Protein AF-A0A923XKT1-F1 (afdb_monomer_lite)

Secondary structure (DSSP, 8-state):
-EEEEE-TTSSEEEEE--HHHHHHHHHHHHHHHT----SS-TTSS-S-SS-TTTTT-TTS--S-HHHHHHHHHTT-TTT---B--SSPPTTTT----HHHHHHHHHH----GGGTGGG--

Structure (mmCIF, N/CA/C/O backbone):
data_AF-A0A923XKT1-F1
#
_entry.id   AF-A0A923XKT1-F1
#
loop_
_atom_site.group_PDB
_atom_site.id
_atom_site.type_symbol
_atom_site.label_atom_id
_atom_site.label_alt_id
_atom_site.label_comp_id
_atom_site.label_asym_id
_atom_site.label_entity_id
_atom_site.label_seq_id
_atom_site.pdbx_PDB_ins_code
_atom_site.Cartn_x
_atom_site.Cartn_y
_atom_site.Cartn_z
_atom_site.occupancy
_atom_site.B_iso_or_equiv
_atom_site.auth_seq_id
_atom_site.auth_comp_id
_atom_site.auth_asym_id
_atom_site.auth_atom_id
_atom_site.pdbx_PDB_model_num
ATOM 1 N N . ASP A 1 1 ? -10.150 -11.483 0.895 1.00 87.38 1 ASP A N 1
ATOM 2 C CA . ASP A 1 1 ? -10.119 -10.029 0.600 1.00 87.38 1 ASP A CA 1
ATOM 3 C C . ASP A 1 1 ? -8.737 -9.401 0.604 1.00 87.38 1 ASP A C 1
ATOM 5 O O . ASP A 1 1 ? -8.561 -8.396 -0.065 1.00 87.38 1 ASP A O 1
ATOM 9 N N . LEU A 1 2 ? -7.760 -9.926 1.349 1.00 95.00 2 LEU A N 1
ATOM 10 C CA . LEU A 1 2 ? -6.404 -9.371 1.371 1.00 95.00 2 LEU A CA 1
ATOM 11 C C . LEU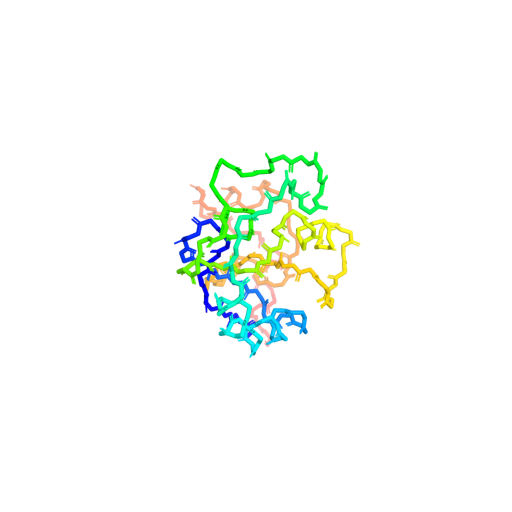 A 1 2 ? -5.487 -10.090 0.376 1.00 95.00 2 LEU A C 1
ATOM 13 O O . LEU A 1 2 ? -5.707 -11.259 0.056 1.00 95.00 2 LEU A O 1
ATOM 17 N N . VAL A 1 3 ? -4.458 -9.387 -0.087 1.00 96.81 3 VAL A N 1
ATOM 18 C CA . VAL A 1 3 ? -3.367 -9.923 -0.908 1.00 96.81 3 VAL A CA 1
ATOM 19 C C . VAL A 1 3 ? -2.024 -9.445 -0.395 1.00 96.81 3 VAL A C 1
ATOM 21 O O . VAL A 1 3 ? -1.913 -8.336 0.131 1.00 96.81 3 VAL A O 1
ATOM 24 N N . GLU A 1 4 ? -1.014 -10.285 -0.582 1.00 97.38 4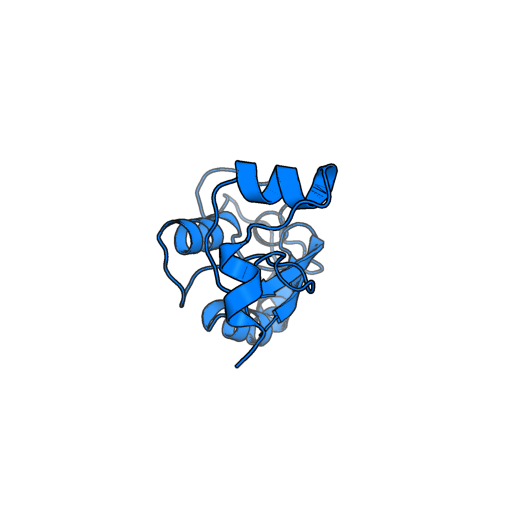 GLU A N 1
ATOM 25 C CA . GLU A 1 4 ? 0.381 -9.971 -0.299 1.00 97.38 4 GLU A CA 1
ATOM 26 C C . GLU A 1 4 ? 1.155 -9.795 -1.602 1.00 97.38 4 GLU A C 1
ATOM 28 O O . GLU A 1 4 ? 0.904 -10.502 -2.578 1.00 97.38 4 GLU A O 1
ATOM 33 N N . PHE A 1 5 ? 2.064 -8.824 -1.633 1.00 97.44 5 PHE A N 1
ATOM 34 C CA . PHE A 1 5 ? 2.852 -8.488 -2.817 1.00 97.44 5 PHE A CA 1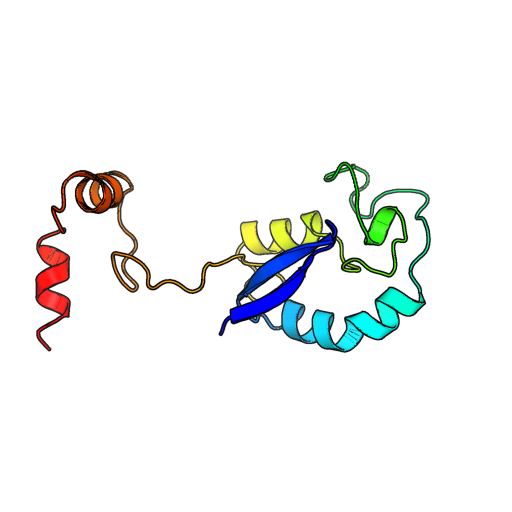
ATOM 35 C C . PHE A 1 5 ? 4.123 -7.721 -2.441 1.00 97.44 5 PHE A C 1
ATOM 37 O O . PHE A 1 5 ? 4.251 -7.209 -1.326 1.00 97.44 5 PHE A O 1
ATOM 44 N N . THR A 1 6 ? 5.067 -7.604 -3.375 1.00 98.00 6 THR A N 1
ATOM 45 C CA . THR A 1 6 ? 6.239 -6.735 -3.204 1.00 98.00 6 THR A CA 1
ATOM 46 C C . THR A 1 6 ? 5.878 -5.303 -3.586 1.00 98.00 6 THR A C 1
ATOM 48 O O . THR A 1 6 ? 5.532 -5.011 -4.731 1.00 98.00 6 THR A O 1
ATOM 51 N N . SER A 1 7 ? 5.962 -4.387 -2.625 1.00 97.69 7 SER A N 1
ATOM 52 C CA . SER A 1 7 ? 5.713 -2.964 -2.858 1.00 97.69 7 SER A CA 1
ATOM 53 C C . SER A 1 7 ? 6.773 -2.321 -3.759 1.00 97.69 7 SER A C 1
ATOM 55 O O . SER A 1 7 ? 7.859 -2.862 -3.987 1.00 97.69 7 SER A O 1
ATOM 57 N N . VAL A 1 8 ? 6.486 -1.106 -4.232 1.00 98.06 8 VAL A N 1
ATOM 58 C CA . VAL A 1 8 ? 7.468 -0.277 -4.946 1.00 98.06 8 VAL A CA 1
ATOM 59 C C . VAL A 1 8 ? 8.682 0.096 -4.080 1.00 98.06 8 VAL A C 1
ATOM 61 O O . VAL A 1 8 ? 9.713 0.452 -4.629 1.00 98.06 8 VAL A O 1
ATOM 64 N N . ALA A 1 9 ? 8.612 -0.032 -2.751 1.00 97.75 9 ALA A N 1
ATOM 65 C CA . ALA A 1 9 ? 9.755 0.166 -1.852 1.00 97.75 9 ALA A CA 1
ATOM 66 C C . ALA A 1 9 ? 10.604 -1.110 -1.657 1.00 97.75 9 ALA A C 1
ATOM 68 O O . ALA A 1 9 ? 11.487 -1.137 -0.806 1.00 97.75 9 ALA A O 1
ATOM 69 N N . GLY A 1 10 ? 10.300 -2.198 -2.377 1.00 97.31 10 GLY A N 1
ATOM 70 C CA . GLY A 1 10 ? 11.001 -3.481 -2.247 1.00 97.31 10 GLY A CA 1
ATOM 71 C C . GLY A 1 10 ? 10.615 -4.301 -1.017 1.00 97.31 10 GLY A C 1
ATOM 72 O O . GLY A 1 10 ? 11.147 -5.388 -0.813 1.00 97.31 10 GLY A O 1
ATOM 73 N N . LEU A 1 11 ? 9.677 -3.806 -0.209 1.00 97.25 11 LEU A N 1
ATOM 74 C CA . LEU A 1 11 ? 9.229 -4.453 1.021 1.00 97.25 11 LEU A CA 1
ATOM 75 C C . LEU A 1 11 ? 7.964 -5.289 0.781 1.00 97.25 11 LEU A C 1
ATOM 77 O O . LEU A 1 11 ? 7.128 -4.888 -0.043 1.00 97.25 11 LEU A O 1
ATOM 81 N N . PRO A 1 12 ? 7.780 -6.409 1.505 1.00 97.38 12 PRO A N 1
ATOM 82 C CA . PRO A 1 12 ? 6.521 -7.141 1.497 1.00 97.38 12 PRO A CA 1
ATOM 83 C C . PRO A 1 12 ? 5.401 -6.259 2.050 1.00 97.38 12 PRO A C 1
ATOM 85 O O . PRO A 1 12 ? 5.553 -5.579 3.064 1.00 97.38 12 PRO A O 1
ATOM 88 N N . ALA A 1 13 ? 4.266 -6.275 1.367 1.00 97.69 13 ALA A N 1
ATOM 89 C CA . ALA A 1 13 ? 3.101 -5.479 1.696 1.00 97.69 13 ALA A CA 1
ATOM 90 C C . ALA A 1 13 ? 1.841 -6.338 1.691 1.00 97.69 13 ALA A C 1
ATOM 92 O O . ALA A 1 13 ? 1.753 -7.318 0.954 1.00 97.69 13 ALA A O 1
ATOM 93 N N . ARG A 1 14 ? 0.844 -5.924 2.481 1.00 98.00 14 ARG A N 1
ATOM 94 C CA . ARG A 1 14 ? -0.486 -6.534 2.511 1.00 98.00 14 ARG A CA 1
ATOM 95 C C . ARG A 1 14 ? -1.567 -5.476 2.365 1.00 98.00 14 ARG A C 1
ATOM 97 O O . ARG A 1 14 ? -1.582 -4.495 3.111 1.00 98.00 14 ARG A O 1
ATOM 104 N N . ALA A 1 15 ? -2.482 -5.685 1.428 1.00 97.88 15 ALA A N 1
ATOM 105 C CA . ALA A 1 15 ? -3.545 -4.734 1.134 1.00 97.88 15 ALA A CA 1
ATOM 106 C C . ALA A 1 15 ? -4.859 -5.422 0.763 1.00 97.88 15 ALA A C 1
ATOM 108 O O . ALA A 1 15 ? -4.892 -6.615 0.461 1.00 97.88 15 ALA A O 1
ATOM 109 N N . VAL A 1 16 ? -5.945 -4.652 0.787 1.00 96.88 16 VAL A N 1
ATOM 110 C CA . VAL A 1 16 ? -7.252 -5.065 0.264 1.00 96.88 16 VAL A CA 1
ATOM 111 C C . VAL A 1 16 ? -7.162 -5.261 -1.249 1.00 96.88 16 VAL A C 1
ATOM 113 O O . VAL A 1 16 ? -6.602 -4.430 -1.961 1.00 96.88 16 VAL A O 1
ATOM 116 N N . ARG A 1 17 ? -7.732 -6.363 -1.739 1.00 96.81 17 ARG A N 1
ATOM 117 C CA . ARG A 1 17 ? -7.808 -6.758 -3.149 1.00 96.81 17 ARG A CA 1
ATOM 118 C C . ARG A 1 17 ? -8.798 -5.868 -3.910 1.00 96.81 17 ARG A C 1
ATOM 120 O O . ARG A 1 17 ? -9.921 -6.272 -4.194 1.00 96.81 17 ARG A O 1
ATOM 127 N N . THR A 1 18 ? -8.393 -4.638 -4.210 1.00 97.50 18 THR A N 1
ATOM 128 C CA . THR A 1 18 ? -9.171 -3.710 -5.045 1.00 97.50 18 THR A CA 1
ATOM 129 C C . THR A 1 18 ? -9.095 -4.093 -6.529 1.00 97.50 18 THR A C 1
ATOM 131 O O . THR A 1 18 ? -8.152 -4.781 -6.934 1.00 97.50 18 THR A O 1
ATOM 134 N N . PRO A 1 19 ? -10.034 -3.628 -7.378 1.00 98.00 19 PRO A N 1
ATOM 135 C CA . PRO A 1 19 ? -9.958 -3.826 -8.828 1.00 98.00 19 PRO A CA 1
ATOM 136 C C . PRO A 1 19 ? -8.630 -3.355 -9.437 1.00 98.00 19 PRO A C 1
ATOM 138 O O . PRO A 1 19 ? -8.064 -4.030 -10.302 1.00 98.00 19 PRO A O 1
ATOM 141 N N . TRP A 1 20 ? -8.099 -2.220 -8.968 1.00 98.25 20 TRP A N 1
ATOM 142 C CA . TRP A 1 20 ? -6.780 -1.742 -9.370 1.00 98.25 20 TRP A CA 1
ATOM 143 C C . TRP A 1 20 ? -5.661 -2.701 -8.961 1.00 98.25 20 TRP A C 1
ATOM 145 O O . TRP A 1 20 ? -4.834 -3.039 -9.810 1.00 98.25 20 TRP A O 1
ATOM 155 N N . LEU A 1 21 ? -5.639 -3.165 -7.706 1.00 98.25 21 LEU A N 1
ATOM 156 C CA . LEU A 1 21 ? -4.564 -4.030 -7.218 1.00 98.25 21 LEU A CA 1
ATOM 157 C C . LEU A 1 21 ? -4.577 -5.387 -7.929 1.00 98.25 21 LEU A C 1
ATOM 159 O O . LEU A 1 21 ? -3.531 -5.858 -8.367 1.00 98.25 21 LEU A O 1
ATOM 163 N N . GLU A 1 22 ? -5.760 -5.961 -8.142 1.00 97.94 22 GLU A N 1
ATOM 164 C CA . GLU A 1 22 ? -5.941 -7.181 -8.936 1.00 97.94 22 GLU A CA 1
ATOM 165 C C . GLU A 1 22 ? -5.361 -7.016 -10.350 1.00 97.94 22 GLU A C 1
ATOM 167 O O . GLU A 1 22 ? -4.577 -7.837 -10.836 1.00 97.94 22 GLU A O 1
ATOM 172 N N . LYS A 1 23 ? -5.702 -5.902 -11.012 1.00 98.25 23 LYS A N 1
ATOM 173 C CA . LYS A 1 23 ? -5.193 -5.576 -12.346 1.00 98.25 23 LYS A CA 1
ATOM 174 C C . LYS A 1 23 ? -3.678 -5.378 -12.338 1.00 98.25 23 LYS A C 1
ATOM 176 O O . LYS A 1 23 ? -3.022 -5.839 -13.272 1.00 98.25 23 LYS A O 1
ATOM 181 N N . TYR A 1 24 ? -3.137 -4.690 -11.334 1.00 98.38 24 TYR A N 1
ATOM 182 C CA . TYR A 1 24 ? -1.703 -4.464 -11.191 1.00 98.38 24 TYR A CA 1
ATOM 183 C C . TYR A 1 24 ? -0.954 -5.791 -11.067 1.00 98.38 24 TYR A C 1
ATOM 185 O O . TYR A 1 24 ? -0.045 -6.022 -11.856 1.00 98.38 24 TYR A O 1
ATOM 193 N N . LEU A 1 25 ? -1.373 -6.685 -10.168 1.00 98.12 25 LEU A N 1
ATOM 194 C CA . LEU A 1 25 ? -0.698 -7.969 -9.943 1.00 98.12 25 LEU A CA 1
ATOM 195 C C . LEU A 1 25 ? -0.663 -8.829 -11.211 1.00 98.12 25 LEU A C 1
ATOM 197 O O . LEU A 1 25 ? 0.360 -9.427 -11.533 1.00 98.12 25 LEU A O 1
ATOM 201 N N . ARG A 1 26 ? -1.738 -8.818 -12.006 1.00 98.31 26 ARG A N 1
ATOM 202 C CA . ARG A 1 26 ? -1.758 -9.490 -13.314 1.00 98.31 26 ARG A CA 1
ATOM 203 C C . ARG A 1 26 ? -0.756 -8.894 -14.313 1.00 98.31 26 ARG A C 1
ATOM 205 O O . ARG A 1 26 ? -0.236 -9.611 -15.163 1.00 98.31 26 ARG A O 1
ATOM 212 N N . LEU A 1 27 ? -0.527 -7.582 -14.264 1.00 98.12 27 LEU A N 1
ATOM 213 C CA . LEU A 1 27 ? 0.367 -6.866 -15.182 1.00 98.12 27 LEU A CA 1
ATOM 214 C C . LEU A 1 27 ? 1.810 -6.764 -14.667 1.00 98.12 27 LEU A C 1
ATOM 216 O O . LEU A 1 27 ? 2.703 -6.444 -15.450 1.00 98.12 27 LEU A O 1
ATOM 220 N N . GLU A 1 28 ? 2.048 -7.043 -13.387 1.00 97.75 28 GLU A N 1
ATOM 221 C CA . GLU A 1 28 ? 3.330 -6.850 -12.714 1.00 97.75 28 GLU A CA 1
ATOM 222 C C . GLU A 1 28 ? 4.509 -7.515 -13.443 1.00 97.75 28 GLU A C 1
ATOM 224 O O . GLU A 1 28 ? 5.498 -6.814 -13.666 1.00 97.75 28 GLU A O 1
ATOM 229 N N . PRO A 1 29 ? 4.442 -8.785 -13.901 1.00 98.12 29 PRO A N 1
ATOM 230 C CA . PRO A 1 29 ? 5.571 -9.405 -14.599 1.00 98.12 29 PRO A CA 1
ATOM 231 C C . PRO A 1 29 ? 5.980 -8.637 -15.861 1.00 98.12 29 PRO A C 1
ATOM 233 O O . PRO A 1 29 ? 7.165 -8.432 -16.123 1.00 98.12 29 PRO A O 1
ATOM 236 N N . ARG A 1 30 ? 4.994 -8.141 -16.619 1.00 98.38 30 ARG A N 1
ATOM 237 C CA . ARG A 1 30 ? 5.235 -7.329 -17.816 1.00 98.38 30 ARG A CA 1
ATOM 238 C C . ARG A 1 30 ? 5.809 -5.962 -17.455 1.00 98.38 30 ARG A C 1
ATOM 240 O O . ARG A 1 30 ? 6.702 -5.482 -18.143 1.00 98.38 30 ARG A O 1
ATOM 247 N N . LEU A 1 31 ? 5.307 -5.329 -16.396 1.00 98.12 31 LEU A N 1
ATOM 248 C CA . LEU A 1 31 ? 5.826 -4.040 -15.936 1.00 98.12 31 LEU A CA 1
ATOM 249 C C . LEU A 1 31 ? 7.284 -4.167 -15.467 1.00 98.12 31 LEU A C 1
ATOM 251 O O . LEU A 1 31 ? 8.108 -3.339 -15.841 1.00 98.12 31 LEU A O 1
ATOM 255 N N . LYS A 1 32 ? 7.619 -5.238 -14.734 1.00 98.31 32 LYS A N 1
ATOM 256 C CA . LYS A 1 32 ? 8.989 -5.558 -14.300 1.00 98.31 32 LYS A CA 1
ATOM 257 C C . LYS A 1 32 ? 9.936 -5.796 -15.476 1.00 98.31 32 LYS A C 1
ATOM 259 O O . LYS A 1 32 ? 11.054 -5.295 -15.451 1.00 98.31 32 LYS A O 1
ATOM 264 N N . ALA A 1 33 ? 9.479 -6.462 -16.538 1.00 98.19 33 ALA A N 1
ATOM 265 C CA . ALA A 1 33 ? 10.264 -6.655 -17.763 1.00 98.19 33 ALA A CA 1
ATOM 266 C C . ALA A 1 33 ? 10.600 -5.344 -18.505 1.00 98.19 33 ALA A C 1
ATOM 268 O O . ALA A 1 33 ? 11.541 -5.305 -19.293 1.00 98.19 33 ALA A O 1
ATOM 269 N N . HIS A 1 34 ? 9.845 -4.270 -18.256 1.00 97.44 34 HIS A N 1
ATOM 270 C CA . HIS A 1 34 ? 10.070 -2.945 -18.838 1.00 97.44 34 HIS A CA 1
ATOM 271 C C . HIS A 1 34 ? 10.605 -1.924 -17.824 1.00 97.44 34 HIS A C 1
ATOM 273 O O . HIS A 1 34 ? 10.569 -0.721 -18.100 1.00 97.44 34 HIS A O 1
ATOM 279 N N . ALA A 1 35 ? 11.077 -2.368 -16.657 1.00 97.88 35 ALA A N 1
ATOM 280 C CA . ALA A 1 35 ? 11.630 -1.477 -15.650 1.00 97.88 35 ALA A CA 1
ATOM 281 C C . ALA A 1 35 ? 12.892 -0.780 -16.184 1.00 97.88 35 ALA A C 1
ATOM 283 O O . ALA A 1 35 ? 13.788 -1.405 -16.746 1.00 97.88 35 ALA A O 1
ATOM 284 N N . HIS A 1 36 ? 12.933 0.539 -16.036 1.00 98.06 36 HIS A N 1
ATOM 285 C CA . HIS A 1 36 ? 14.063 1.385 -16.402 1.00 98.06 36 HIS A CA 1
ATOM 286 C C . HIS A 1 36 ? 14.003 2.673 -15.589 1.00 98.06 36 HIS A C 1
ATOM 288 O O . HIS A 1 36 ? 12.922 3.094 -15.167 1.00 98.06 36 HIS A O 1
ATOM 294 N N . VAL A 1 37 ? 15.162 3.301 -15.404 1.00 97.94 37 VAL A N 1
ATOM 295 C CA . VAL A 1 37 ? 15.272 4.583 -14.706 1.00 97.94 37 VAL A CA 1
ATOM 296 C C . VAL A 1 37 ? 14.434 5.638 -15.429 1.00 97.94 37 VAL A C 1
ATOM 298 O O . VAL A 1 37 ? 14.512 5.786 -16.651 1.00 97.94 37 VAL A O 1
ATOM 301 N N . LYS A 1 38 ? 13.620 6.376 -14.676 1.00 96.31 38 LYS A N 1
ATOM 302 C CA . LYS A 1 38 ? 12.828 7.503 -15.175 1.00 96.31 38 LYS A CA 1
ATOM 303 C C . LYS A 1 38 ? 13.600 8.805 -14.998 1.00 96.31 38 LYS A C 1
ATOM 305 O O . LYS A 1 38 ? 14.303 8.981 -14.012 1.00 96.31 38 LYS A O 1
ATOM 310 N N . THR A 1 39 ? 13.419 9.746 -15.925 1.00 95.44 39 THR A N 1
ATOM 311 C CA . THR A 1 39 ? 14.021 11.088 -15.818 1.00 95.44 39 THR A CA 1
ATOM 312 C C . THR A 1 39 ? 13.437 11.900 -14.664 1.00 95.44 39 THR A C 1
ATOM 314 O O . THR A 1 39 ? 14.122 12.743 -14.099 1.00 95.44 39 THR A O 1
ATOM 317 N N . HIS A 1 40 ? 12.175 11.645 -14.318 1.00 94.25 40 HIS A N 1
ATOM 318 C CA . HIS A 1 40 ? 11.466 12.252 -13.198 1.00 94.25 40 HIS A CA 1
ATOM 319 C C . HIS A 1 40 ? 10.455 11.258 -12.612 1.00 94.25 40 HIS A C 1
ATOM 321 O O . HIS A 1 40 ? 9.990 10.335 -13.291 1.00 94.25 40 HIS A O 1
ATOM 327 N N . CYS A 1 41 ? 10.104 11.447 -11.339 1.00 95.69 41 CYS A N 1
ATOM 328 C CA . CYS A 1 41 ? 9.029 10.698 -10.692 1.00 95.69 41 CYS A CA 1
ATOM 329 C C . CYS A 1 41 ? 7.671 11.001 -11.354 1.00 95.69 41 CYS A C 1
ATOM 331 O O . CYS A 1 41 ? 7.432 12.120 -11.799 1.00 95.69 41 CYS A O 1
ATOM 333 N N . THR A 1 42 ? 6.740 10.037 -11.359 1.00 94.44 42 THR A N 1
ATOM 334 C CA . THR A 1 42 ? 5.384 10.189 -11.932 1.00 94.44 42 THR A CA 1
ATOM 335 C C . THR A 1 42 ? 4.627 11.405 -11.393 1.00 94.44 42 THR A C 1
ATOM 337 O O . THR A 1 42 ? 3.861 12.016 -12.131 1.00 94.44 42 THR A O 1
ATOM 340 N N . MET A 1 43 ? 4.847 11.752 -10.123 1.00 95.19 43 MET A N 1
ATOM 341 C CA . MET A 1 43 ? 4.181 12.870 -9.449 1.00 95.19 43 MET A CA 1
ATOM 342 C C . MET A 1 43 ? 5.049 14.133 -9.383 1.00 95.19 43 MET A C 1
ATOM 344 O O . MET A 1 43 ? 4.678 15.082 -8.706 1.00 95.19 43 MET A O 1
ATOM 348 N N . TRP A 1 44 ? 6.203 14.156 -10.064 1.00 93.81 44 TRP A N 1
ATOM 349 C CA . TRP A 1 44 ? 7.164 15.272 -10.069 1.00 93.81 44 TRP A CA 1
ATOM 350 C C . TRP A 1 44 ? 7.772 15.643 -8.707 1.00 93.81 44 TRP A C 1
ATOM 352 O O . TRP A 1 44 ? 8.473 16.645 -8.594 1.00 93.81 44 TRP A O 1
ATOM 362 N N . PHE A 1 45 ? 7.583 14.799 -7.694 1.00 93.12 45 PHE A N 1
ATOM 363 C CA . PHE A 1 45 ? 8.303 14.856 -6.427 1.00 93.12 45 PHE A CA 1
ATOM 364 C C . PHE A 1 45 ? 8.668 13.444 -5.955 1.00 93.12 45 PHE A C 1
ATOM 366 O O . PHE A 1 45 ? 8.000 12.456 -6.287 1.00 93.12 45 PHE A O 1
ATOM 373 N N . ASP A 1 46 ? 9.732 13.344 -5.165 1.00 93.81 46 ASP A N 1
ATOM 374 C CA . ASP A 1 46 ? 10.256 12.072 -4.678 1.00 93.81 46 ASP A CA 1
ATOM 375 C C . ASP A 1 46 ? 9.625 11.677 -3.339 1.00 93.81 46 ASP A C 1
ATOM 377 O O . ASP A 1 46 ? 10.141 11.979 -2.268 1.00 93.81 46 ASP A O 1
ATOM 381 N N . CYS A 1 47 ? 8.495 10.963 -3.402 1.00 96.50 47 CYS A N 1
ATOM 382 C CA . CYS A 1 47 ? 7.805 10.436 -2.215 1.00 96.50 47 CYS A CA 1
ATOM 383 C C . CYS A 1 47 ? 8.602 9.366 -1.441 1.00 96.50 47 CYS A C 1
ATOM 385 O O . CYS A 1 47 ? 8.327 9.123 -0.268 1.00 96.50 47 CYS A O 1
ATOM 387 N N . LEU A 1 48 ? 9.570 8.708 -2.088 1.00 96.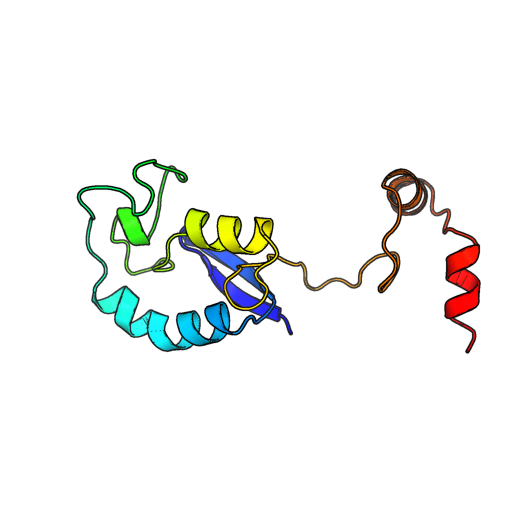81 48 LEU A N 1
ATOM 388 C CA . LEU A 1 48 ? 10.400 7.655 -1.506 1.00 96.81 48 LEU A CA 1
ATOM 389 C C . LEU A 1 48 ? 11.880 7.907 -1.801 1.00 96.81 48 LEU A C 1
ATOM 391 O O . LEU A 1 48 ? 12.243 8.316 -2.908 1.00 96.81 48 LEU A O 1
ATOM 395 N N . ALA A 1 49 ? 12.738 7.557 -0.839 1.00 95.56 49 ALA A N 1
ATOM 396 C CA . ALA A 1 49 ? 14.188 7.552 -1.031 1.00 95.56 49 ALA A CA 1
ATOM 397 C C . ALA A 1 49 ? 14.607 6.553 -2.125 1.00 95.56 49 ALA A C 1
ATOM 399 O O . ALA A 1 49 ? 15.374 6.907 -3.018 1.00 95.56 49 ALA A O 1
ATOM 400 N N . HIS A 1 50 ? 14.025 5.347 -2.116 1.00 96.75 50 HIS A N 1
ATOM 401 C CA . HIS A 1 50 ? 14.219 4.312 -3.137 1.00 96.75 50 HIS A CA 1
ATOM 402 C C . HIS A 1 50 ? 12.870 3.818 -3.662 1.00 96.75 50 HIS A C 1
ATOM 404 O O . HIS A 1 50 ? 11.962 3.522 -2.884 1.00 96.75 50 HIS A O 1
ATOM 410 N N . CYS A 1 51 ? 12.730 3.731 -4.982 1.00 97.94 51 CYS A N 1
ATOM 411 C CA . CYS A 1 51 ? 11.461 3.475 -5.652 1.00 97.94 51 CYS A CA 1
ATOM 412 C C . CYS A 1 51 ? 11.662 2.579 -6.876 1.00 97.94 51 CYS A C 1
ATOM 414 O O . CYS A 1 51 ? 12.297 2.975 -7.847 1.00 97.94 51 CYS A O 1
ATOM 416 N N . GLY A 1 52 ? 11.044 1.398 -6.877 1.00 98.06 52 GLY A N 1
ATOM 417 C CA . GLY A 1 52 ? 11.141 0.416 -7.956 1.00 98.06 52 GLY A CA 1
ATOM 418 C C . GLY A 1 52 ? 10.737 0.959 -9.326 1.00 98.06 52 GLY A C 1
ATOM 419 O O . GLY A 1 52 ? 11.379 0.627 -10.319 1.00 98.06 52 GLY A O 1
ATOM 420 N N . LEU A 1 53 ? 9.727 1.835 -9.378 1.00 98.12 53 LEU A N 1
ATOM 421 C CA . LEU A 1 53 ? 9.254 2.441 -10.623 1.00 98.12 53 LEU A CA 1
ATOM 422 C C . LEU A 1 53 ? 10.168 3.571 -11.122 1.00 98.12 53 LEU A C 1
ATOM 424 O O . LEU A 1 53 ? 10.443 3.640 -12.316 1.00 98.12 53 LEU A O 1
ATOM 428 N N . ARG A 1 54 ? 10.600 4.477 -10.232 1.00 98.12 54 ARG A N 1
ATOM 429 C CA . ARG A 1 54 ? 11.455 5.624 -10.596 1.00 98.12 54 ARG A CA 1
ATOM 430 C C . ARG A 1 54 ? 12.875 5.162 -10.911 1.00 98.12 54 ARG A C 1
ATOM 432 O O . ARG A 1 54 ? 13.429 5.553 -11.932 1.00 98.12 54 ARG A O 1
ATOM 439 N N . ASP A 1 55 ? 13.424 4.307 -10.056 1.00 98.12 55 ASP A N 1
ATOM 440 C CA . ASP A 1 55 ? 14.814 3.850 -10.118 1.00 98.12 55 ASP A CA 1
ATOM 441 C C . ASP A 1 55 ? 14.985 2.656 -11.072 1.00 98.12 55 ASP A C 1
ATOM 443 O O . ASP A 1 55 ? 16.099 2.201 -11.306 1.00 98.12 55 ASP A O 1
ATOM 447 N N . GLY A 1 56 ? 13.891 2.127 -11.633 1.00 97.62 56 GLY A N 1
ATOM 448 C CA . GLY A 1 56 ? 13.931 1.036 -12.607 1.00 97.62 56 GLY A CA 1
ATOM 449 C C . GLY A 1 56 ? 14.329 -0.324 -12.029 1.00 97.62 56 GLY A C 1
ATOM 450 O O . GLY A 1 56 ? 14.810 -1.180 -12.767 1.00 97.62 56 GLY A O 1
ATOM 451 N N . ASN A 1 57 ? 14.144 -0.551 -10.726 1.00 98.19 57 ASN A N 1
ATOM 452 C CA . ASN A 1 57 ? 14.484 -1.826 -10.100 1.00 98.19 57 ASN A CA 1
ATOM 453 C C . ASN A 1 57 ? 13.407 -2.888 -10.379 1.00 98.19 57 ASN A C 1
ATOM 455 O O . ASN A 1 57 ? 12.382 -2.949 -9.696 1.00 98.19 57 ASN A O 1
ATOM 459 N N . ALA A 1 58 ? 13.674 -3.765 -11.349 1.00 97.94 58 ALA A N 1
ATOM 460 C CA . ALA A 1 58 ? 12.768 -4.834 -11.773 1.00 97.94 58 ALA A CA 1
ATOM 461 C C . ALA A 1 58 ? 12.417 -5.856 -10.672 1.00 97.94 58 ALA A C 1
ATOM 463 O O . ALA A 1 58 ? 11.407 -6.548 -10.788 1.00 97.94 58 ALA A O 1
ATOM 464 N N . ALA A 1 59 ? 13.205 -5.968 -9.596 1.00 97.75 59 ALA A N 1
ATOM 465 C CA . ALA A 1 59 ? 12.876 -6.859 -8.482 1.00 97.75 59 ALA A CA 1
ATOM 466 C C . ALA A 1 59 ? 11.728 -6.311 -7.610 1.00 97.75 59 ALA A C 1
ATOM 468 O O . ALA A 1 59 ? 11.072 -7.065 -6.891 1.00 97.75 59 ALA A O 1
ATOM 469 N N . TRP A 1 60 ? 11.468 -5.003 -7.668 1.00 98.31 60 TRP A N 1
ATOM 470 C CA . TRP A 1 60 ? 10.497 -4.308 -6.822 1.00 98.31 60 TRP A CA 1
ATOM 471 C C . TRP A 1 60 ? 9.196 -4.020 -7.574 1.00 98.31 60 TRP A C 1
ATOM 473 O O . TRP A 1 60 ? 9.120 -4.157 -8.798 1.00 98.31 60 TRP A O 1
ATOM 483 N N . GLY A 1 61 ? 8.156 -3.621 -6.839 1.00 98.00 61 GLY A N 1
ATOM 484 C CA . GLY A 1 61 ? 6.872 -3.271 -7.437 1.00 98.00 61 GLY A CA 1
ATOM 485 C C . GLY A 1 61 ? 6.987 -2.119 -8.444 1.00 98.00 61 GLY A C 1
ATOM 486 O O . GLY A 1 61 ? 7.756 -1.180 -8.247 1.00 98.00 61 GLY A O 1
ATOM 487 N N . GLN A 1 62 ? 6.211 -2.183 -9.526 1.00 98.38 62 GLN A N 1
ATOM 488 C CA . GLN A 1 62 ? 6.284 -1.253 -10.661 1.00 98.38 62 GLN A CA 1
ATOM 489 C C . GLN A 1 62 ? 5.025 -0.384 -10.765 1.00 98.38 62 GLN A C 1
ATOM 491 O O . GLN A 1 62 ? 4.261 -0.458 -11.727 1.00 98.38 62 GLN A O 1
ATOM 496 N N . PHE A 1 63 ? 4.780 0.436 -9.745 1.00 98.06 63 PHE A N 1
ATOM 497 C CA . PHE A 1 63 ? 3.648 1.363 -9.679 1.00 98.06 63 PHE A CA 1
ATOM 498 C C . PHE A 1 63 ? 4.016 2.611 -8.870 1.00 98.06 63 PHE A C 1
ATOM 500 O O . PHE A 1 63 ? 4.926 2.579 -8.049 1.00 98.06 63 PHE A O 1
ATOM 507 N N . CYS A 1 64 ? 3.311 3.722 -9.085 1.00 97.94 64 CYS A N 1
ATOM 508 C CA . CYS A 1 64 ? 3.495 4.924 -8.274 1.00 97.94 64 CYS A CA 1
ATOM 509 C C . CYS A 1 64 ? 2.641 4.812 -7.006 1.00 97.94 64 CYS A C 1
ATOM 511 O O . CYS A 1 64 ? 1.414 4.859 -7.101 1.00 97.94 64 CYS A O 1
ATOM 513 N N . ILE A 1 65 ? 3.279 4.651 -5.839 1.00 98.12 65 ILE A N 1
ATOM 514 C CA . ILE A 1 65 ? 2.569 4.497 -4.560 1.00 98.12 65 ILE A CA 1
ATOM 515 C C . ILE A 1 65 ? 1.822 5.766 -4.151 1.00 98.12 65 ILE A C 1
ATOM 517 O O . ILE A 1 65 ? 0.684 5.669 -3.710 1.00 98.12 65 ILE A O 1
ATOM 521 N N . ASP A 1 66 ? 2.413 6.940 -4.370 1.00 97.62 66 ASP A N 1
ATOM 522 C CA . ASP A 1 66 ? 1.787 8.220 -4.033 1.00 97.62 66 ASP A CA 1
ATOM 523 C C . ASP A 1 66 ? 0.446 8.401 -4.755 1.00 97.62 66 ASP A C 1
ATOM 525 O O . ASP A 1 66 ? -0.579 8.641 -4.125 1.00 97.62 66 ASP A O 1
ATOM 529 N N . LYS A 1 67 ? 0.416 8.133 -6.067 1.00 97.88 67 LYS A N 1
ATOM 530 C CA . LYS A 1 67 ? -0.811 8.209 -6.867 1.00 97.88 67 LYS A CA 1
ATOM 531 C C . LYS A 1 67 ? -1.935 7.333 -6.301 1.00 97.88 67 LYS A C 1
ATOM 533 O O . LYS A 1 67 ? -3.074 7.779 -6.188 1.00 97.88 67 LYS A O 1
ATOM 538 N N . VAL A 1 68 ? -1.637 6.078 -5.964 1.00 98.12 68 VAL A N 1
ATOM 539 C CA . VAL A 1 68 ? -2.664 5.124 -5.502 1.00 98.12 68 VAL A CA 1
ATOM 540 C C . VAL A 1 68 ? -3.057 5.332 -4.043 1.00 98.12 68 VAL A C 1
ATOM 542 O O . VAL A 1 68 ? -4.193 5.034 -3.676 1.00 98.12 68 VAL A O 1
ATOM 545 N N . LEU A 1 69 ? -2.165 5.892 -3.223 1.00 97.69 69 LEU A N 1
ATOM 546 C CA . LEU A 1 69 ? -2.508 6.371 -1.885 1.00 97.69 69 LEU A CA 1
ATOM 547 C C . LEU A 1 69 ? -3.366 7.638 -1.949 1.00 97.69 69 LEU A C 1
ATOM 549 O O . LEU A 1 69 ? -4.317 7.750 -1.184 1.00 97.69 69 LEU A O 1
ATOM 553 N N . GLY A 1 70 ? -3.110 8.538 -2.902 1.00 97.94 70 GLY A N 1
ATOM 554 C CA . GLY A 1 70 ? -3.962 9.696 -3.173 1.00 97.94 70 GLY A CA 1
ATOM 555 C C . GLY A 1 70 ? -5.385 9.284 -3.553 1.00 97.94 70 GLY A C 1
ATOM 556 O O . GLY A 1 70 ? -6.349 9.794 -2.990 1.00 97.94 70 GLY A O 1
ATOM 557 N N . HIS A 1 71 ? -5.535 8.282 -4.426 1.00 98.38 71 HIS A N 1
ATOM 558 C CA . HIS A 1 71 ? -6.850 7.713 -4.737 1.00 98.38 71 HIS A CA 1
ATOM 559 C C . HIS A 1 71 ? -7.546 7.126 -3.499 1.00 98.38 71 HIS A C 1
ATOM 561 O O . HIS A 1 71 ? -8.735 7.371 -3.296 1.00 98.38 71 HIS A O 1
ATOM 567 N N . ALA A 1 72 ? -6.814 6.390 -2.656 1.00 98.19 72 ALA A N 1
ATOM 568 C CA . ALA A 1 72 ? -7.356 5.844 -1.414 1.00 98.19 72 ALA A CA 1
ATOM 569 C C . ALA A 1 72 ? -7.792 6.949 -0.437 1.00 98.19 72 ALA A C 1
ATOM 571 O O . ALA A 1 72 ? -8.873 6.857 0.142 1.00 98.19 72 ALA A O 1
ATOM 572 N N . PHE A 1 73 ? -6.993 8.012 -0.304 1.00 97.94 73 PHE A N 1
ATOM 573 C CA . PHE A 1 73 ? -7.298 9.181 0.522 1.00 97.94 73 PHE A CA 1
ATOM 574 C C . PHE A 1 73 ? -8.589 9.880 0.078 1.00 97.94 73 PHE A C 1
ATOM 576 O O . PHE A 1 73 ? -9.414 10.239 0.913 1.00 97.94 73 PHE A O 1
ATOM 583 N N . SER A 1 74 ? -8.812 10.005 -1.232 1.00 98.19 74 SER A N 1
ATOM 584 C CA . SER A 1 74 ? -10.053 10.556 -1.793 1.00 98.19 74 SER A CA 1
ATOM 585 C C . SER A 1 74 ? -11.249 9.592 -1.752 1.00 98.19 74 SER A C 1
ATOM 587 O O . SER A 1 74 ? -12.325 9.946 -2.226 1.00 98.19 74 SER A O 1
ATOM 589 N N . GLY A 1 75 ? -11.093 8.380 -1.208 1.00 97.00 75 GLY A N 1
ATOM 590 C CA . GLY A 1 75 ? -12.174 7.398 -1.089 1.00 97.00 75 GLY A CA 1
ATOM 591 C C . GLY A 1 75 ? -12.463 6.597 -2.363 1.00 97.00 75 GLY A C 1
ATOM 592 O O . GLY A 1 75 ? -13.495 5.932 -2.440 1.00 97.00 75 GLY A O 1
ATOM 593 N N . HIS A 1 76 ? -11.573 6.612 -3.360 1.00 98.06 76 HIS A N 1
ATOM 594 C CA . HIS A 1 76 ? -11.728 5.802 -4.570 1.00 98.06 76 HIS A CA 1
ATOM 595 C C . HIS A 1 76 ? -11.401 4.332 -4.286 1.00 98.06 76 HIS A C 1
ATOM 597 O O . HIS A 1 76 ? -10.241 3.914 -4.289 1.00 98.06 76 HIS A O 1
ATOM 603 N N . THR A 1 77 ? -12.432 3.530 -4.036 1.00 96.69 77 THR A N 1
ATOM 604 C CA . THR A 1 77 ? -12.307 2.104 -3.688 1.00 96.69 77 THR A CA 1
ATOM 605 C C . THR A 1 77 ? -11.903 1.214 -4.867 1.00 96.69 77 THR A C 1
ATOM 607 O O . THR A 1 77 ? -11.391 0.113 -4.668 1.00 96.69 77 THR A O 1
ATOM 610 N N . ASP A 1 78 ? -12.087 1.691 -6.097 1.00 97.25 78 ASP A N 1
ATOM 611 C CA . ASP A 1 78 ? -11.722 1.013 -7.341 1.00 97.25 78 ASP A CA 1
ATOM 612 C C . ASP A 1 78 ? -10.239 1.197 -7.707 1.00 97.25 78 ASP A C 1
ATOM 614 O O . ASP A 1 78 ? -9.621 0.282 -8.259 1.00 97.25 78 ASP A O 1
ATOM 618 N N . GLN A 1 79 ? -9.674 2.364 -7.379 1.00 97.00 79 GLN A N 1
ATOM 619 C CA . GLN A 1 79 ? -8.329 2.808 -7.779 1.00 97.00 79 GLN A CA 1
ATOM 620 C C . GLN A 1 79 ? -7.315 2.867 -6.633 1.00 97.00 79 GLN A C 1
ATOM 622 O O . GLN A 1 79 ? -6.108 2.875 -6.882 1.00 97.00 79 GLN A O 1
ATOM 627 N N . GLY A 1 80 ? -7.788 2.933 -5.390 1.00 97.94 80 GLY A N 1
ATOM 628 C CA . GLY A 1 80 ? -6.946 3.090 -4.215 1.00 97.94 80 GLY A CA 1
ATOM 629 C C . GLY A 1 80 ? -6.177 1.827 -3.823 1.00 97.94 80 GLY A C 1
ATOM 630 O O . GLY A 1 80 ? -6.619 0.693 -4.048 1.00 97.94 80 GLY A O 1
ATOM 631 N N . LEU A 1 81 ? -5.030 2.041 -3.175 1.00 98.12 81 LEU A N 1
ATOM 632 C CA . LEU A 1 81 ? -4.285 1.009 -2.457 1.00 98.12 81 LEU A CA 1
ATOM 633 C C . LEU A 1 81 ? -4.528 1.153 -0.949 1.00 98.12 81 LEU A C 1
ATOM 635 O O . LEU A 1 81 ? -4.080 2.115 -0.333 1.00 98.12 81 LEU A O 1
ATOM 639 N N . PHE A 1 82 ? -5.208 0.175 -0.349 1.00 97.75 82 PHE A N 1
ATOM 640 C CA . PHE A 1 82 ? -5.583 0.197 1.068 1.00 97.75 82 PHE A CA 1
ATOM 641 C C . PHE A 1 82 ? -4.799 -0.861 1.844 1.00 97.75 82 PHE A C 1
ATOM 643 O O . PHE A 1 82 ? -5.139 -2.047 1.806 1.00 97.75 82 PHE A O 1
ATOM 650 N N . PHE A 1 83 ? -3.743 -0.445 2.547 1.00 97.00 83 PHE A N 1
ATOM 651 C CA . PHE A 1 83 ? -2.987 -1.348 3.414 1.00 97.00 83 PHE A CA 1
ATOM 652 C C . PHE A 1 83 ? -3.830 -1.797 4.606 1.00 97.00 83 PHE A C 1
ATOM 654 O O . PHE A 1 83 ? -4.520 -0.996 5.236 1.00 97.00 83 PHE A O 1
ATOM 661 N N . ARG A 1 84 ? -3.762 -3.091 4.926 1.00 94.38 84 ARG A N 1
ATOM 662 C CA . ARG A 1 84 ? -4.498 -3.671 6.052 1.00 94.38 84 ARG A CA 1
ATOM 663 C C . ARG A 1 84 ? -3.807 -4.938 6.561 1.00 94.38 84 ARG A C 1
ATOM 665 O O . ARG A 1 84 ? -3.372 -5.784 5.781 1.00 94.38 84 ARG A O 1
ATOM 672 N N . GLY A 1 85 ? -3.731 -5.076 7.886 1.00 92.81 85 GLY A N 1
ATOM 673 C CA . GLY A 1 85 ? -3.251 -6.290 8.553 1.00 92.81 85 GLY A CA 1
ATOM 674 C C . GLY A 1 85 ? -4.231 -7.467 8.438 1.00 92.81 85 GLY A C 1
ATOM 675 O O . GLY A 1 85 ? -5.411 -7.277 8.170 1.00 92.81 85 GLY A O 1
ATOM 676 N N . ALA A 1 86 ? -3.752 -8.693 8.667 1.00 92.25 86 ALA A N 1
ATOM 677 C CA . ALA A 1 86 ? -4.591 -9.899 8.611 1.00 92.25 86 ALA A CA 1
ATOM 678 C C . ALA A 1 86 ? -5.477 -10.101 9.858 1.00 92.25 86 ALA A C 1
ATOM 680 O O . ALA A 1 86 ? -6.367 -10.946 9.847 1.00 92.25 86 ALA A O 1
ATOM 681 N N . GLY A 1 87 ? -5.223 -9.346 10.931 1.00 90.56 87 GLY A N 1
ATOM 682 C CA . GLY A 1 87 ? -5.962 -9.455 12.185 1.00 90.56 87 GLY A CA 1
ATOM 683 C C . GLY A 1 87 ? -7.412 -8.987 12.070 1.00 90.56 87 GLY A C 1
ATOM 684 O O . GLY A 1 87 ? -7.754 -8.122 11.255 1.00 90.56 87 GLY A O 1
ATOM 685 N N . GLN A 1 88 ? -8.260 -9.548 12.929 1.00 89.12 88 GLN A N 1
ATOM 686 C CA . GLN A 1 88 ? -9.600 -9.017 13.152 1.00 89.12 88 GLN A CA 1
ATOM 687 C C . GLN A 1 88 ? -9.508 -7.638 13.814 1.00 89.12 88 GLN A C 1
ATOM 689 O O . GLN A 1 88 ? -8.592 -7.364 14.592 1.00 89.12 88 GLN A O 1
ATOM 694 N N . LEU A 1 89 ? -10.449 -6.756 13.478 1.00 90.00 89 LEU A N 1
ATOM 695 C CA . LEU A 1 89 ? -10.525 -5.444 14.108 1.00 90.00 89 LEU A CA 1
ATOM 696 C C . LEU A 1 89 ? -11.059 -5.605 15.540 1.00 90.00 89 LEU A C 1
ATOM 698 O O . LEU A 1 89 ? -12.000 -6.377 15.730 1.00 90.00 89 LEU A O 1
ATOM 702 N N . PRO A 1 90 ? -10.534 -4.856 16.529 1.00 91.31 90 PRO A N 1
ATOM 703 C CA . PRO A 1 90 ? -10.964 -4.961 17.928 1.00 91.31 90 PRO A CA 1
ATOM 704 C C . PRO A 1 90 ? -12.471 -4.785 18.158 1.00 91.31 90 PRO A C 1
ATOM 706 O O . PRO A 1 90 ? -13.009 -5.298 19.133 1.00 91.31 90 PRO A O 1
ATOM 709 N N . PHE A 1 91 ? -13.146 -4.078 17.248 1.00 93.12 91 PHE A N 1
ATOM 710 C CA . PHE A 1 91 ? -14.568 -3.739 17.330 1.00 93.12 91 PHE A CA 1
ATOM 711 C C . PHE A 1 91 ? -15.360 -4.203 16.097 1.00 93.12 91 PHE A C 1
ATOM 713 O O . PHE A 1 91 ? -16.382 -3.615 15.757 1.00 93.12 91 PHE A O 1
ATOM 720 N N . GLY A 1 92 ? -14.880 -5.231 15.387 1.00 90.62 92 GLY A N 1
ATOM 721 C CA . GLY A 1 92 ? -15.556 -5.735 14.188 1.00 90.62 92 GLY A CA 1
ATOM 722 C C . GLY A 1 92 ? -15.707 -4.653 13.112 1.00 90.62 92 GLY A C 1
ATOM 723 O O . GLY A 1 92 ? -14.718 -4.049 12.699 1.00 90.62 92 GLY A O 1
ATOM 724 N N . SER A 1 93 ? -16.935 -4.416 12.647 1.00 90.38 93 SER A N 1
ATOM 725 C CA . SER A 1 93 ? -17.265 -3.373 11.661 1.00 90.38 93 SER A CA 1
ATOM 726 C C . SER A 1 93 ? -17.550 -1.995 12.269 1.00 90.38 93 SER A C 1
ATOM 728 O O . SER A 1 93 ? -17.756 -1.041 11.518 1.00 90.38 93 SER A O 1
ATOM 730 N N . ALA A 1 94 ? -17.576 -1.863 13.598 1.00 92.56 94 ALA A N 1
ATOM 731 C CA . ALA A 1 94 ? -17.915 -0.606 14.252 1.00 92.56 94 ALA A CA 1
ATOM 732 C C . ALA A 1 94 ? -16.762 0.409 14.169 1.00 92.56 94 ALA A C 1
ATOM 734 O O . ALA A 1 94 ? -15.623 0.131 14.553 1.00 92.56 94 ALA A O 1
ATOM 735 N N . ILE A 1 95 ? -17.072 1.630 13.723 1.00 93.19 95 ILE A N 1
ATOM 736 C CA . ILE A 1 95 ? -16.151 2.770 13.796 1.00 93.19 95 ILE A CA 1
ATOM 737 C C . ILE A 1 95 ? -16.261 3.374 15.197 1.00 93.19 95 ILE A C 1
ATOM 739 O O . ILE A 1 95 ? -17.328 3.848 15.587 1.00 93.19 95 ILE A O 1
ATOM 743 N N . ARG A 1 96 ? -15.159 3.362 15.957 1.00 93.75 96 ARG A N 1
ATOM 744 C CA . ARG A 1 96 ? -15.116 3.831 17.350 1.00 93.75 96 ARG A CA 1
ATOM 745 C C . ARG A 1 96 ? -14.088 4.941 17.562 1.00 93.75 96 ARG A C 1
ATOM 747 O O . ARG A 1 96 ? -13.083 4.989 16.850 1.00 93.75 96 ARG A O 1
ATOM 754 N N . PRO A 1 97 ? -14.296 5.819 18.557 1.00 95.50 97 PRO A N 1
ATOM 755 C CA . PRO A 1 97 ? -13.307 6.818 18.932 1.00 95.50 97 PRO A CA 1
ATOM 756 C C . PRO A 1 97 ? -12.008 6.174 19.429 1.00 95.50 97 PRO A C 1
ATOM 758 O O . PRO A 1 97 ? -12.022 5.122 20.064 1.00 95.50 97 PRO A O 1
ATOM 761 N N . VAL A 1 98 ? -10.883 6.863 19.230 1.00 95.81 98 VAL A N 1
ATOM 762 C CA . VAL A 1 98 ? -9.553 6.393 19.666 1.00 95.81 98 VAL A CA 1
ATOM 763 C C . VAL A 1 98 ? -9.514 6.075 21.165 1.00 95.81 98 VAL A C 1
ATOM 765 O O . VAL A 1 98 ? -8.864 5.116 21.568 1.00 95.81 98 VAL A O 1
ATOM 768 N N . ARG A 1 99 ? -10.247 6.828 21.998 1.00 95.69 99 ARG A N 1
ATOM 769 C CA . ARG A 1 99 ? -10.319 6.581 23.449 1.00 95.69 99 ARG A CA 1
ATOM 770 C C . ARG A 1 99 ? -10.792 5.155 23.776 1.00 95.69 99 ARG A C 1
ATOM 772 O O . ARG A 1 99 ? -10.211 4.527 24.654 1.00 95.69 99 ARG A O 1
ATOM 779 N N . ASP A 1 100 ? -11.785 4.643 23.043 1.00 95.88 100 ASP A N 1
ATOM 780 C CA . ASP A 1 100 ? -12.371 3.320 23.268 1.00 95.88 100 ASP A CA 1
ATOM 781 C C . ASP A 1 100 ? -11.336 2.248 22.899 1.00 95.88 100 ASP A C 1
ATOM 783 O O . ASP A 1 100 ? -11.142 1.277 23.627 1.00 95.88 100 ASP A O 1
ATOM 787 N N . LEU A 1 101 ? -10.598 2.465 21.801 1.00 95.25 101 LEU A N 1
ATOM 788 C CA . LEU A 1 101 ? -9.492 1.597 21.394 1.00 95.25 101 LEU A CA 1
ATOM 789 C C . LEU A 1 101 ? -8.393 1.535 22.461 1.00 95.25 101 LEU A C 1
ATOM 791 O O . LEU A 1 101 ? -7.914 0.450 22.778 1.00 95.25 101 LEU A O 1
ATOM 795 N N . MET A 1 102 ? -8.009 2.678 23.032 1.00 96.44 102 MET A N 1
ATOM 796 C CA . MET A 1 102 ? -6.970 2.739 24.064 1.00 96.44 102 MET A CA 1
ATOM 797 C C . MET A 1 102 ? -7.412 2.068 25.370 1.00 96.44 102 MET A C 1
ATOM 799 O O . MET A 1 102 ? -6.628 1.335 25.970 1.00 96.44 102 MET A O 1
ATOM 803 N N . GLN A 1 103 ? -8.666 2.268 25.790 1.00 95.62 103 GLN A N 1
ATOM 804 C CA . GLN A 1 103 ? -9.241 1.591 26.960 1.00 95.62 103 GLN A CA 1
ATOM 805 C C . GLN A 1 103 ? -9.279 0.073 26.782 1.00 95.62 103 GLN A C 1
ATOM 807 O O . GLN A 1 103 ? -8.954 -0.658 27.719 1.00 95.62 103 GLN A O 1
ATOM 812 N N . TRP A 1 104 ? -9.597 -0.402 25.577 1.00 94.69 104 TRP A N 1
ATOM 813 C CA . TRP A 1 104 ? -9.562 -1.825 25.273 1.00 94.69 104 TRP A CA 1
ATOM 814 C C . TRP A 1 104 ? -8.133 -2.381 25.278 1.00 94.69 104 TRP A C 1
ATOM 816 O O . TRP A 1 104 ? -7.844 -3.317 26.018 1.00 94.69 104 TRP A O 1
ATOM 826 N N . LEU A 1 105 ? -7.220 -1.794 24.495 1.00 94.38 105 LEU A N 1
ATOM 827 C CA . LEU A 1 105 ? -5.876 -2.351 24.298 1.00 94.38 105 LEU A CA 1
ATOM 828 C C . LEU A 1 105 ? -4.972 -2.249 25.533 1.00 94.38 105 LEU A C 1
ATOM 830 O O . LEU A 1 105 ? -4.116 -3.109 25.717 1.00 94.38 105 LEU A O 1
ATOM 834 N N . LEU A 1 106 ? -5.130 -1.206 26.353 1.00 96.75 106 LEU A N 1
ATOM 835 C CA . LEU A 1 106 ? -4.276 -0.975 27.525 1.00 96.75 106 LEU A CA 1
ATOM 836 C C . LEU A 1 106 ? -4.971 -1.291 28.851 1.00 96.75 106 LEU A C 1
ATOM 838 O O . LEU A 1 106 ? -4.299 -1.631 29.820 1.00 96.75 106 LEU A O 1
ATOM 842 N N . GLY A 1 107 ? -6.296 -1.146 28.909 1.00 94.69 107 GLY A N 1
ATOM 843 C CA . GLY A 1 107 ? -7.084 -1.346 30.126 1.00 94.69 107 GLY A CA 1
ATOM 844 C C . GLY A 1 107 ? -7.893 -2.641 30.151 1.00 94.69 107 GLY A C 1
ATOM 845 O O . GLY A 1 107 ? -8.416 -2.989 31.204 1.00 94.69 107 GLY A O 1
ATOM 846 N N . GLY A 1 108 ? -8.032 -3.345 29.020 1.00 93.75 108 GLY A N 1
ATOM 847 C CA . GLY A 1 108 ? -8.899 -4.522 28.907 1.00 93.75 108 GLY A CA 1
ATOM 848 C C . GLY A 1 108 ? -10.395 -4.209 29.037 1.00 93.75 108 GLY A C 1
ATOM 849 O O . GLY A 1 108 ? -11.192 -5.121 29.236 1.00 93.75 108 GLY A O 1
ATOM 850 N N . ILE A 1 109 ? -10.792 -2.935 28.941 1.00 93.12 109 ILE A N 1
ATOM 851 C CA . ILE A 1 109 ? -12.182 -2.492 29.109 1.00 93.12 109 ILE A CA 1
ATOM 852 C C . ILE A 1 109 ? -12.822 -2.375 27.727 1.00 93.12 109 ILE A C 1
ATOM 854 O O . ILE A 1 109 ? -12.435 -1.517 26.931 1.00 93.12 109 ILE A O 1
ATOM 858 N N . ARG A 1 110 ? -13.793 -3.241 27.422 1.00 88.69 110 ARG A N 1
ATOM 859 C CA . ARG A 1 110 ? -14.535 -3.205 26.155 1.00 88.69 110 ARG A CA 1
ATOM 860 C C . ARG A 1 110 ? -15.761 -2.285 26.279 1.00 88.69 110 ARG A C 1
ATOM 862 O O . ARG A 1 110 ? -16.417 -2.315 27.318 1.00 88.69 110 ARG A O 1
ATOM 869 N N . PRO A 1 111 ? -16.102 -1.480 25.253 1.00 86.69 111 PRO A N 1
ATOM 870 C CA . PRO A 1 111 ? -17.354 -0.725 25.247 1.00 86.69 111 PRO A CA 1
ATOM 871 C C . PRO A 1 111 ? -18.570 -1.652 25.395 1.00 86.69 111 PRO A C 1
ATOM 873 O O . PRO A 1 111 ? -18.706 -2.611 24.635 1.00 86.69 111 PRO A O 1
ATOM 876 N N . ALA A 1 112 ? -19.445 -1.365 26.364 1.00 82.75 112 ALA A N 1
ATOM 877 C CA . ALA A 1 112 ? -20.583 -2.223 26.715 1.00 82.75 112 ALA A CA 1
ATOM 878 C C . ALA A 1 112 ? -21.599 -2.391 25.568 1.00 82.75 112 ALA A C 1
ATOM 880 O O . ALA A 1 112 ? -22.254 -3.423 25.452 1.00 82.75 112 ALA A O 1
ATOM 881 N N . ASP A 1 113 ? -21.699 -1.403 24.678 1.00 83.69 113 ASP A N 1
ATOM 882 C CA . ASP A 1 113 ? -22.561 -1.447 23.497 1.00 83.69 113 ASP A CA 1
ATOM 883 C C . ASP A 1 113 ? -22.102 -2.468 22.440 1.00 83.69 113 ASP A C 1
ATOM 885 O O . ASP A 1 113 ? -22.908 -2.882 21.614 1.00 83.69 113 ASP A O 1
ATOM 889 N N . LEU A 1 114 ? -20.849 -2.938 22.502 1.00 75.25 114 LEU A N 1
ATOM 890 C CA . LEU A 1 114 ? -20.314 -3.979 21.612 1.00 75.25 114 LEU A CA 1
ATOM 891 C C . LEU A 1 114 ? -20.495 -5.409 22.145 1.00 75.25 114 LEU A C 1
ATOM 893 O O . LEU A 1 114 ? -20.216 -6.360 21.416 1.00 75.25 114 LEU A O 1
ATOM 897 N N . GLU A 1 115 ? -20.909 -5.590 23.403 1.00 60.34 115 GLU A N 1
ATOM 898 C CA . GLU A 1 115 ? -21.215 -6.920 23.960 1.00 60.34 115 GLU A CA 1
ATOM 899 C C . GLU A 1 115 ? -22.596 -7.419 23.508 1.00 60.34 115 GLU A C 1
ATOM 901 O O . GLU A 1 115 ? -22.803 -8.620 23.347 1.00 60.34 115 GLU A O 1
ATOM 906 N N . LEU A 1 116 ? -23.520 -6.496 23.224 1.00 53.72 116 LEU A N 1
ATOM 907 C CA . LEU A 1 116 ? -24.896 -6.791 22.815 1.00 53.72 116 LEU A CA 1
ATOM 908 C C . LEU A 1 116 ? -25.010 -7.309 21.369 1.00 53.72 116 LEU A C 1
ATOM 910 O O . LEU A 1 116 ? -25.951 -8.032 21.057 1.00 53.72 116 LEU A O 1
ATOM 914 N N . GLU A 1 117 ? -24.048 -6.996 20.496 1.00 52.00 117 GLU A N 1
ATOM 915 C 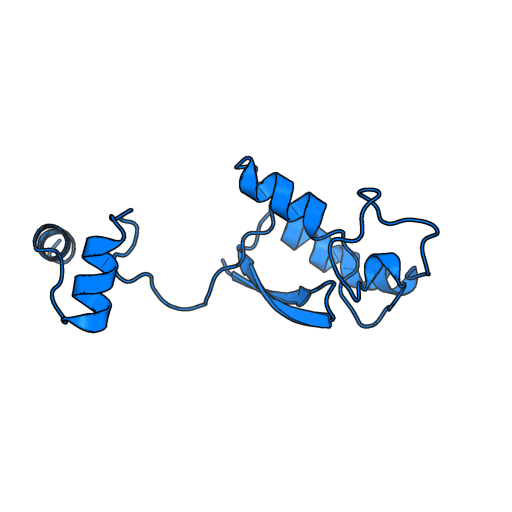CA . GLU A 1 117 ? -24.044 -7.439 19.089 1.00 52.00 117 GLU A CA 1
ATOM 916 C C . GLU A 1 117 ? -23.542 -8.885 18.897 1.00 52.00 117 GLU A C 1
ATOM 918 O O . GLU A 1 117 ? -23.691 -9.446 17.817 1.00 52.00 117 GLU A O 1
ATOM 923 N N . GLY A 1 118 ? -22.954 -9.506 19.929 1.00 48.62 118 GLY A N 1
ATOM 924 C CA . GLY A 1 118 ? -22.433 -10.880 19.878 1.00 48.62 118 GLY A CA 1
ATOM 925 C C . GLY A 1 118 ? -23.391 -11.964 20.387 1.00 48.62 118 GLY A C 1
ATOM 926 O O . GLY A 1 118 ? -22.989 -13.123 20.465 1.00 48.62 118 GLY A O 1
ATOM 927 N N . ALA A 1 119 ? -24.618 -11.595 20.772 1.00 39.66 119 ALA A N 1
ATOM 928 C CA . ALA A 1 119 ? -25.616 -12.484 21.381 1.00 39.66 119 ALA A CA 1
ATOM 929 C C . ALA A 1 119 ? -26.823 -12.802 20.468 1.00 39.66 119 ALA A C 1
ATOM 931 O O . ALA A 1 119 ? -27.833 -13.306 20.961 1.00 39.66 119 ALA A O 1
ATOM 932 N N . ALA A 1 120 ?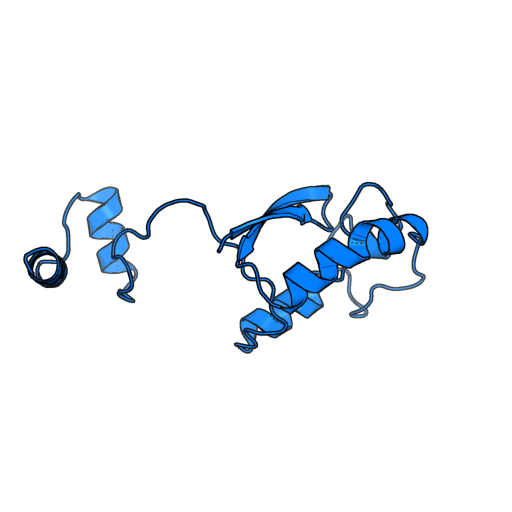 -26.727 -12.516 19.164 1.00 34.31 120 ALA A N 1
ATOM 933 C CA . ALA A 1 120 ? -27.757 -12.802 18.162 1.00 34.31 120 ALA A CA 1
ATOM 934 C C . ALA A 1 120 ? -27.236 -13.734 17.061 1.00 34.31 120 ALA A C 1
ATOM 936 O O . ALA A 1 120 ? -26.114 -13.486 16.563 1.00 34.31 120 ALA A O 1
#

pLDDT: mean 93.42, std 11.16, range [34.31, 98.38]

Radius of gyration: 18.65 Å; chains: 1; bounding box: 43×28×49 Å

Sequence (120 aa):
DLVEFTSVAGLPARAVRTPWLEKYLRLEPRLKAHAHVKTHCTMWFDCLAHCGLRDGNAAWGQFCIDKVLGHAFSGHTDQGLFFRGAGQLPFGSAIRPVRDLMQWLLGGIRPADLELEGAA

Foldseek 3Di:
DKDWDFAQQRDIFIWDPALQNVVQVVCLLVLLVVFDADPADPVRDDPDPGGCCNHRPSSGRNDRQVVQCVCVVVVNRRRHTGGDDPDADPQHPDDDDVVQVCCCVPVVDHDPVSVVVVPD